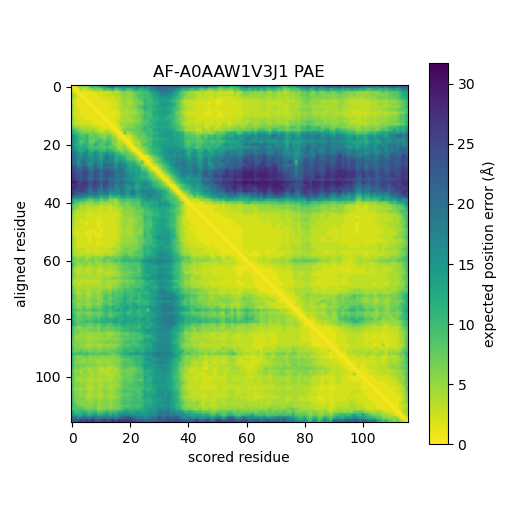Protein AF-A0AAW1V3J1-F1 (afdb_monomer)

Radius of gyration: 14.44 Å; Cα contacts (8 Å, |Δi|>4): 95; chains: 1; bounding box: 33×26×36 Å

Secondary structure (DSSP, 8-state):
--HHHHHHHHHHHTT--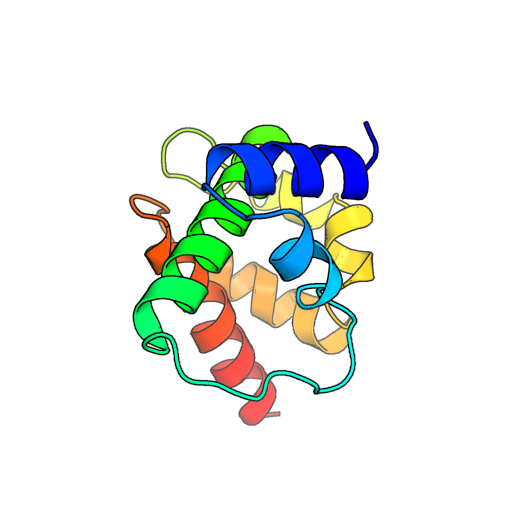HHHHTT--TT--S---S-S-HHHHHHHHHHHHHHHHHHTT-EETTEE-HHHHHH-HHHHTTS-HHHHHHHHHHHTT-B-SSGGGHHHHHHHHHHHHTT-

Nearest PDB structures (foldseek):
  5dic-assembly1_A  TM=6.251E-01  e=7.524E-03  Phormia regina
  7nza-assembly1_B  TM=5.435E-01  e=2.675E-01  Varroa destructor

Mean predicted aligned error: 8.24 Å

Sequence (116 aa):
MNYDEIFMKCSKANGWKQKMMTEISPFGKKSGKSGESSGGYLKKFLCTQKCVWEELDFISGTTINVDKVKKSELMWTFIKMEEMNAYLNCIKPIKVKVCEDIIKINVCTKAISSQS

Structure (mmCIF, N/CA/C/O backbone):
data_AF-A0AAW1V3J1-F1
#
_entry.id   AF-A0AAW1V3J1-F1
#
loop_
_atom_site.group_PDB
_atom_site.id
_atom_site.type_symbol
_atom_site.label_atom_id
_atom_site.label_alt_id
_atom_site.label_comp_id
_atom_site.label_asym_id
_atom_site.label_entity_id
_atom_site.label_seq_id
_atom_site.pdbx_PDB_ins_code
_atom_site.Cartn_x
_atom_site.Cartn_y
_atom_site.Cartn_z
_atom_site.occupancy
_atom_site.B_iso_or_equiv
_atom_site.auth_seq_id
_atom_site.auth_comp_id
_atom_site.auth_asym_id
_atom_site.auth_atom_id
_atom_site.pdbx_PDB_model_num
ATOM 1 N N . MET A 1 1 ? -8.944 15.590 0.260 1.00 58.00 1 MET A N 1
ATOM 2 C CA . MET A 1 1 ? -8.232 14.985 1.404 1.00 58.00 1 MET A CA 1
ATOM 3 C C . MET A 1 1 ? -6.789 14.803 0.970 1.00 58.00 1 MET A C 1
ATOM 5 O O . MET A 1 1 ? -6.590 14.274 -0.118 1.00 58.00 1 MET A O 1
ATOM 9 N N . ASN A 1 2 ? -5.819 15.332 1.715 1.00 77.12 2 ASN A N 1
ATOM 10 C CA . ASN A 1 2 ? -4.404 15.263 1.337 1.00 77.12 2 ASN A CA 1
ATOM 11 C C . ASN A 1 2 ? -3.807 13.897 1.749 1.00 77.12 2 ASN A C 1
ATOM 13 O O . ASN A 1 2 ? -4.177 13.356 2.792 1.00 77.12 2 ASN A O 1
ATOM 17 N N . TYR A 1 3 ? -2.891 13.331 0.954 1.00 77.56 3 TYR A N 1
ATOM 18 C CA . TYR A 1 3 ? -2.237 12.045 1.249 1.00 77.56 3 TYR A CA 1
ATOM 19 C C . TYR A 1 3 ? -1.541 12.060 2.615 1.00 77.56 3 TYR A C 1
ATOM 21 O O . TYR A 1 3 ? -1.667 11.105 3.380 1.00 77.56 3 TYR A O 1
ATOM 29 N N . ASP A 1 4 ? -0.886 13.169 2.962 1.00 77.38 4 ASP A N 1
ATOM 30 C CA . ASP A 1 4 ? -0.187 13.318 4.242 1.00 77.38 4 ASP A CA 1
ATOM 31 C C . ASP A 1 4 ? -1.140 13.230 5.441 1.00 77.38 4 ASP A C 1
ATOM 33 O O . ASP A 1 4 ? -0.813 12.628 6.464 1.00 77.38 4 ASP A O 1
ATOM 37 N N . GLU A 1 5 ? -2.354 13.772 5.319 1.00 84.00 5 GLU A N 1
ATOM 38 C CA . GLU A 1 5 ? -3.368 13.705 6.376 1.00 84.00 5 GLU A CA 1
ATOM 39 C C . GLU A 1 5 ? -3.838 12.264 6.595 1.00 84.00 5 GLU A C 1
ATOM 41 O O . GLU A 1 5 ? -3.923 11.802 7.737 1.00 84.00 5 GLU A O 1
ATOM 46 N N . ILE A 1 6 ? -4.084 11.534 5.501 1.00 86.06 6 ILE A N 1
ATOM 47 C CA . ILE A 1 6 ? -4.482 10.120 5.529 1.00 86.06 6 ILE A CA 1
ATOM 48 C C . ILE A 1 6 ? -3.353 9.276 6.121 1.00 86.06 6 ILE A C 1
ATOM 50 O O . ILE A 1 6 ? -3.579 8.467 7.023 1.00 86.06 6 ILE A O 1
ATOM 54 N N . PHE A 1 7 ? -2.117 9.499 5.673 1.00 84.56 7 PHE A N 1
ATOM 55 C CA . PHE A 1 7 ? -0.948 8.790 6.173 1.00 84.56 7 PHE A CA 1
ATOM 56 C C . PHE A 1 7 ? -0.739 9.029 7.671 1.00 84.56 7 PHE A C 1
ATOM 58 O O . PHE A 1 7 ? -0.509 8.077 8.420 1.00 84.56 7 PHE A O 1
ATOM 65 N N . MET A 1 8 ? -0.883 10.269 8.147 1.00 83.81 8 MET A N 1
ATOM 66 C CA . MET A 1 8 ? -0.778 10.603 9.570 1.00 83.81 8 MET A CA 1
AT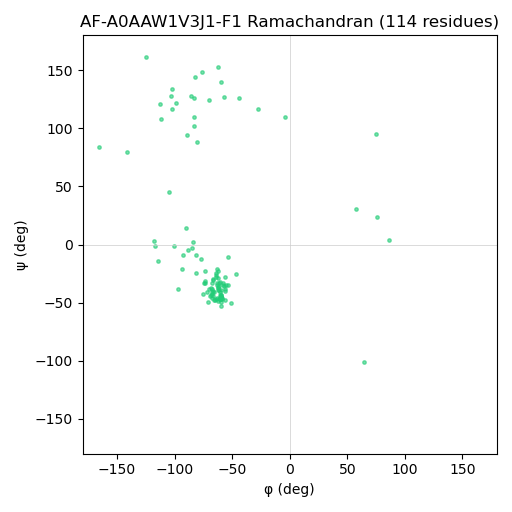OM 67 C C . MET A 1 8 ? -1.914 9.994 10.399 1.00 83.81 8 MET A C 1
ATOM 69 O O . MET A 1 8 ? -1.667 9.491 11.500 1.00 83.81 8 MET A O 1
ATOM 73 N N . LYS A 1 9 ? -3.147 9.990 9.880 1.00 88.25 9 LYS A N 1
ATOM 74 C CA . LYS A 1 9 ? -4.300 9.323 10.507 1.00 88.25 9 LYS A CA 1
ATOM 75 C C . LYS A 1 9 ? -4.040 7.823 10.661 1.00 88.25 9 LYS A C 1
ATOM 77 O O . LYS A 1 9 ? -4.101 7.299 11.775 1.00 88.25 9 LYS A O 1
ATOM 82 N N . CYS A 1 10 ? -3.673 7.151 9.573 1.00 89.88 10 CYS A N 1
ATOM 83 C CA . CYS A 1 10 ? -3.363 5.724 9.565 1.00 89.88 10 CYS A CA 1
ATOM 84 C C . CYS A 1 10 ? -2.145 5.381 10.426 1.00 89.88 10 CYS A C 1
ATOM 86 O O . CYS A 1 10 ? -2.123 4.342 11.087 1.00 89.88 10 CYS A O 1
ATOM 88 N N . SER A 1 11 ? -1.150 6.265 10.480 1.00 86.62 11 SER A N 1
ATOM 89 C CA . SER A 1 11 ? 0.019 6.081 11.336 1.00 86.62 11 SER A CA 1
ATOM 90 C C . SER A 1 11 ? -0.366 6.111 12.818 1.00 86.62 11 SER A C 1
ATOM 92 O O . SER A 1 11 ? -0.020 5.205 13.577 1.00 86.62 11 SER A O 1
ATOM 94 N N . LYS A 1 12 ? -1.163 7.095 13.245 1.00 86.44 12 LYS A N 1
ATOM 95 C CA . LYS A 1 12 ? -1.669 7.145 14.626 1.00 86.44 12 LYS A CA 1
ATOM 96 C C . LYS A 1 12 ? -2.496 5.903 14.973 1.00 86.44 12 LYS A C 1
ATOM 98 O O . LYS A 1 12 ? -2.280 5.319 16.032 1.00 86.44 12 LYS A O 1
ATOM 103 N N . ALA A 1 13 ? -3.373 5.463 14.068 1.00 88.12 13 ALA A N 1
ATOM 104 C CA . ALA A 1 13 ? -4.197 4.268 14.262 1.00 88.12 13 ALA A CA 1
ATOM 105 C C . ALA A 1 13 ? -3.363 2.982 14.432 1.00 88.12 13 ALA A C 1
ATOM 107 O O . ALA A 1 13 ? -3.729 2.108 15.211 1.00 88.12 13 ALA A O 1
ATOM 108 N N . ASN A 1 14 ? -2.210 2.891 13.764 1.00 86.44 14 ASN A N 1
ATOM 109 C CA . ASN A 1 14 ? -1.291 1.751 13.856 1.00 86.44 14 ASN A CA 1
ATOM 110 C C . ASN A 1 14 ? -0.221 1.898 14.958 1.00 86.44 14 ASN A C 1
ATOM 112 O O . ASN A 1 14 ? 0.765 1.157 14.988 1.00 86.44 14 ASN A O 1
ATOM 116 N N . GLY A 1 15 ? -0.403 2.847 15.883 1.00 82.25 15 GLY A N 1
ATOM 117 C CA . GLY A 1 15 ? 0.446 2.992 17.067 1.00 82.25 15 GLY A CA 1
ATOM 118 C C . GLY A 1 15 ? 1.819 3.605 16.788 1.00 82.25 15 GLY A C 1
ATOM 119 O O . GLY A 1 15 ? 2.766 3.382 17.553 1.00 82.25 15 GLY A O 1
ATOM 120 N N . TRP A 1 16 ? 1.958 4.368 15.702 1.00 81.19 16 TRP A N 1
ATOM 121 C CA . TRP A 1 16 ? 3.168 5.140 15.447 1.00 81.19 16 TRP A CA 1
ATOM 122 C C . TRP A 1 16 ? 3.276 6.305 16.433 1.00 81.19 16 TRP A C 1
ATOM 124 O O . TRP A 1 16 ? 2.381 7.145 16.543 1.00 81.19 16 TRP A O 1
ATOM 134 N N . LYS A 1 17 ? 4.400 6.382 17.154 1.00 74.81 17 LYS A N 1
ATOM 135 C CA . LYS A 1 17 ? 4.707 7.543 18.001 1.00 74.81 17 LYS A CA 1
ATOM 136 C C . LYS A 1 17 ? 5.157 8.703 17.115 1.00 74.81 17 LYS A C 1
ATOM 138 O O . LYS A 1 17 ? 5.822 8.493 16.105 1.00 74.81 17 LYS A O 1
ATOM 143 N N . GLN A 1 18 ? 4.871 9.932 17.534 1.00 64.25 18 GLN A N 1
ATOM 144 C CA . GLN A 1 18 ? 5.219 11.150 16.790 1.00 64.25 18 GLN A CA 1
ATOM 145 C C . GLN A 1 18 ? 6.714 11.260 16.453 1.00 64.25 18 GLN A C 1
ATOM 147 O O . GLN A 1 18 ? 7.053 11.679 15.354 1.00 64.25 18 GLN A O 1
ATOM 152 N N . LYS A 1 19 ? 7.589 10.776 17.347 1.00 60.50 19 LYS A N 1
ATOM 153 C CA . LYS A 1 19 ? 9.041 10.676 17.112 1.00 60.50 19 LYS A CA 1
ATOM 154 C C . LYS A 1 19 ? 9.428 9.666 16.026 1.00 60.50 19 LYS A C 1
ATOM 156 O O . LYS A 1 19 ? 10.436 9.851 15.366 1.00 60.50 19 LYS A O 1
ATOM 161 N N . MET A 1 20 ? 8.637 8.608 15.838 1.00 62.09 20 MET A N 1
ATOM 162 C CA . MET A 1 20 ? 8.873 7.660 14.750 1.00 62.09 20 MET A CA 1
ATOM 163 C C . MET A 1 20 ? 8.428 8.271 13.428 1.00 62.09 20 MET A C 1
ATOM 165 O O . MET A 1 20 ? 9.176 8.184 12.473 1.00 62.09 20 MET A O 1
ATOM 169 N N . MET A 1 21 ? 7.276 8.954 13.379 1.00 58.69 21 MET A N 1
ATOM 170 C CA . MET A 1 21 ? 6.725 9.559 12.152 1.00 58.69 21 MET A CA 1
ATOM 171 C C . MET A 1 21 ? 7.689 10.545 11.464 1.00 58.69 21 MET A C 1
ATOM 173 O O . MET A 1 21 ? 7.665 10.659 10.244 1.00 58.69 21 MET A O 1
ATOM 177 N N . THR A 1 22 ? 8.581 11.196 12.216 1.00 55.31 22 THR A N 1
ATOM 178 C CA . THR A 1 22 ? 9.658 12.044 11.671 1.00 55.31 22 THR A CA 1
ATOM 179 C C . THR A 1 22 ? 10.814 11.261 11.032 1.00 55.31 22 THR A C 1
ATOM 181 O O . THR A 1 22 ? 11.511 11.801 10.180 1.00 55.31 22 THR A O 1
ATOM 184 N N . GLU A 1 23 ? 11.009 9.994 11.406 1.00 49.62 23 GLU A N 1
ATOM 185 C CA . GLU A 1 23 ? 12.032 9.084 10.855 1.00 49.62 23 GLU A CA 1
ATOM 186 C C . GLU A 1 23 ? 11.495 8.224 9.693 1.00 49.62 23 GLU A C 1
ATOM 188 O O . GLU A 1 23 ? 12.262 7.760 8.854 1.00 49.62 23 GLU A O 1
ATOM 193 N N . ILE A 1 24 ? 10.170 8.062 9.609 1.00 52.81 24 ILE A N 1
ATOM 194 C CA . ILE A 1 24 ? 9.412 7.395 8.522 1.00 52.81 24 ILE A CA 1
ATOM 195 C C . ILE A 1 24 ? 8.738 8.450 7.673 1.00 52.81 24 ILE A C 1
ATOM 197 O O . ILE A 1 24 ? 7.581 8.342 7.270 1.00 52.81 24 ILE A O 1
ATOM 201 N N . SER A 1 25 ? 9.482 9.490 7.339 1.00 43.78 25 SER A N 1
ATOM 202 C CA . SER A 1 25 ? 9.196 10.039 6.034 1.00 43.78 25 SER A CA 1
ATOM 203 C C . SER A 1 25 ? 9.379 8.877 5.043 1.00 43.78 25 SER A C 1
ATOM 205 O O . SER A 1 25 ? 10.458 8.273 5.041 1.00 43.78 25 SER A O 1
ATOM 207 N N . PRO A 1 26 ? 8.395 8.555 4.179 1.00 46.56 26 PRO A N 1
ATOM 208 C CA . PRO A 1 26 ? 8.643 7.682 3.027 1.00 46.56 26 PRO A CA 1
ATOM 209 C C . PRO A 1 26 ? 9.822 8.192 2.167 1.00 46.56 26 PRO A C 1
ATOM 211 O O . PRO A 1 26 ? 10.315 7.485 1.294 1.00 46.56 26 PRO A O 1
ATOM 214 N N . PHE A 1 27 ? 10.274 9.422 2.447 1.00 48.78 27 PHE A N 1
ATOM 215 C CA . PHE A 1 27 ? 11.242 10.237 1.733 1.00 48.78 27 PHE A CA 1
ATOM 216 C C . PHE A 1 27 ? 12.504 10.566 2.562 1.00 48.78 27 PHE A C 1
ATOM 218 O O . PHE A 1 27 ? 13.371 11.309 2.102 1.00 48.78 27 PHE A O 1
ATOM 225 N N . GLY A 1 28 ? 12.645 10.050 3.787 1.00 36.84 28 GLY A N 1
ATOM 226 C CA . GLY A 1 28 ? 13.762 10.380 4.676 1.00 36.84 28 GLY A CA 1
ATOM 227 C C . GLY A 1 28 ? 15.010 9.551 4.381 1.00 36.84 28 GLY A C 1
ATOM 228 O O . GLY A 1 28 ? 15.058 8.360 4.682 1.00 36.84 28 GLY A O 1
ATOM 229 N N . LYS A 1 29 ? 16.054 10.180 3.825 1.00 38.72 29 LYS A N 1
ATOM 230 C CA . LYS A 1 29 ? 17.419 9.626 3.784 1.00 38.72 29 LYS A CA 1
ATOM 231 C C . LYS A 1 29 ? 17.780 9.011 5.145 1.00 38.72 29 LYS A C 1
ATOM 233 O O . LYS A 1 29 ? 17.704 9.695 6.159 1.00 38.72 29 LYS A O 1
ATOM 238 N N . LYS A 1 30 ? 18.200 7.737 5.111 1.00 47.75 30 LYS A N 1
ATOM 239 C CA . LYS A 1 30 ? 18.862 6.951 6.172 1.00 47.75 30 LYS A CA 1
ATOM 240 C C . LYS A 1 30 ? 19.177 7.751 7.439 1.00 47.75 30 LYS A C 1
ATOM 242 O O . LYS A 1 30 ? 20.133 8.520 7.431 1.00 47.75 30 LYS A O 1
ATOM 247 N N . SER A 1 31 ? 18.473 7.477 8.533 1.00 51.47 31 SER A N 1
ATOM 248 C CA . SER A 1 31 ? 18.949 7.735 9.899 1.00 51.47 31 SER A CA 1
ATOM 249 C C . SER A 1 31 ? 18.066 6.986 10.894 1.00 51.47 31 SER A C 1
ATOM 251 O O . SER A 1 31 ? 17.128 7.543 11.438 1.00 51.47 31 SER A O 1
ATOM 253 N N . GLY A 1 32 ? 18.356 5.707 11.117 1.00 41.72 32 GLY A N 1
ATOM 254 C CA . GLY A 1 32 ? 17.736 4.925 12.184 1.00 41.72 32 GLY A CA 1
ATOM 255 C C . GLY A 1 32 ? 18.781 4.016 12.805 1.00 41.72 32 GLY A C 1
ATOM 256 O O . GLY A 1 32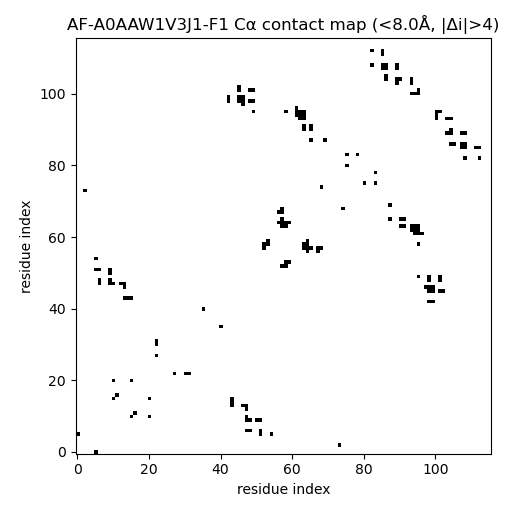 ? 18.883 2.843 12.454 1.00 41.72 32 GLY A O 1
ATOM 257 N N . LYS A 1 33 ? 19.617 4.579 13.686 1.00 46.81 33 LYS A N 1
ATOM 258 C CA . LYS A 1 33 ? 20.289 3.774 14.709 1.00 46.81 33 LYS A CA 1
ATOM 259 C C . LYS A 1 33 ? 19.200 3.159 15.602 1.00 46.81 33 LYS A C 1
ATOM 261 O O . LYS A 1 33 ? 18.154 3.766 15.810 1.00 46.81 33 LYS A O 1
ATOM 266 N N . SER A 1 34 ? 19.525 2.004 16.183 1.00 44.75 34 SER A N 1
ATOM 267 C CA . SER A 1 34 ? 18.847 1.316 17.300 1.00 44.75 34 SER A CA 1
ATOM 268 C C . SER A 1 34 ? 17.513 0.593 17.026 1.00 44.75 34 SER A C 1
ATOM 270 O O . SER A 1 34 ? 16.431 1.132 17.193 1.00 44.75 34 SER A O 1
ATOM 272 N N . GLY A 1 35 ? 17.609 -0.715 16.768 1.00 41.44 35 GLY A N 1
ATOM 273 C CA . GLY A 1 35 ? 17.487 -1.683 17.871 1.00 41.44 35 GLY A CA 1
ATOM 274 C C . GLY A 1 35 ? 16.099 -2.174 18.301 1.00 41.44 35 GLY A C 1
ATOM 275 O O . GLY A 1 35 ? 16.042 -2.953 19.245 1.00 41.44 35 GLY A O 1
ATOM 276 N N . GLU A 1 36 ? 15.005 -1.800 17.638 1.00 42.81 36 GLU A N 1
ATOM 277 C CA . GLU A 1 36 ? 13.694 -2.437 17.853 1.00 42.81 36 GLU A CA 1
ATOM 278 C C . GLU A 1 36 ? 13.431 -3.414 16.695 1.00 42.81 36 GLU A C 1
ATOM 280 O O . GLU A 1 36 ? 13.416 -3.005 15.535 1.00 42.81 36 GLU A O 1
ATOM 285 N N . SER A 1 37 ? 13.322 -4.714 17.001 1.00 42.84 37 SER A N 1
ATOM 286 C CA . SER A 1 37 ? 13.252 -5.850 16.066 1.00 42.84 37 SER A CA 1
ATOM 287 C C . SER A 1 37 ? 12.663 -5.492 14.698 1.00 42.84 37 SER A C 1
ATOM 289 O O . SER A 1 37 ? 11.483 -5.155 14.595 1.00 42.84 37 SER A O 1
ATOM 291 N N . SER A 1 38 ? 13.466 -5.626 13.640 1.00 54.12 38 SER A N 1
ATOM 292 C CA . SER A 1 38 ? 13.180 -5.228 12.250 1.00 54.12 38 SER A CA 1
ATOM 293 C C . SER A 1 38 ? 11.795 -5.656 11.729 1.00 54.12 38 SER A C 1
ATOM 295 O O . SER A 1 38 ? 11.233 -5.013 10.845 1.00 54.12 38 SER A O 1
ATOM 297 N N . GLY A 1 39 ? 11.216 -6.724 12.292 1.00 54.81 39 GLY A N 1
ATOM 298 C CA . GLY A 1 39 ? 9.872 -7.210 11.967 1.00 54.81 39 GLY A CA 1
ATOM 299 C C . GLY A 1 39 ? 8.714 -6.373 12.532 1.00 54.81 39 GLY A C 1
ATOM 300 O O . GLY A 1 39 ? 7.686 -6.246 11.871 1.00 54.81 39 GLY A O 1
ATOM 301 N N . GLY A 1 40 ? 8.858 -5.764 13.715 1.00 65.44 40 GLY A N 1
ATOM 302 C CA . GLY A 1 40 ? 7.789 -4.983 14.354 1.00 65.44 40 GLY A CA 1
ATOM 303 C C . GLY A 1 40 ? 7.525 -3.653 13.647 1.00 65.44 40 GLY A C 1
ATOM 304 O O . GLY A 1 40 ? 6.374 -3.277 13.421 1.00 65.44 40 GLY A O 1
ATOM 305 N N . TYR A 1 41 ? 8.595 -2.976 13.231 1.00 74.94 41 TYR A N 1
ATOM 306 C CA . TYR A 1 41 ? 8.519 -1.734 12.465 1.00 74.94 41 TYR A CA 1
ATOM 307 C C . TYR A 1 41 ? 7.949 -1.967 11.061 1.00 74.94 41 TYR A C 1
ATOM 309 O O . TYR A 1 41 ? 7.030 -1.268 10.633 1.00 74.94 41 TYR A O 1
ATOM 317 N N . LEU A 1 42 ? 8.441 -3.001 10.368 1.00 77.62 42 LEU A N 1
ATOM 318 C CA . LEU A 1 42 ? 7.956 -3.370 9.040 1.00 77.62 42 LEU A CA 1
ATOM 319 C C . LEU A 1 42 ? 6.459 -3.700 9.065 1.00 77.62 42 LEU A C 1
ATOM 321 O O . LEU A 1 42 ? 5.712 -3.203 8.228 1.00 77.62 42 LEU A O 1
ATOM 325 N N . LYS A 1 43 ? 5.996 -4.475 10.053 1.00 82.06 43 LYS A N 1
ATOM 326 C CA . LYS A 1 43 ? 4.573 -4.804 10.189 1.00 82.06 43 LYS A CA 1
ATOM 327 C C . LYS A 1 43 ? 3.706 -3.558 10.384 1.00 82.06 43 LYS A C 1
ATOM 329 O O . LYS A 1 43 ? 2.709 -3.405 9.681 1.00 82.06 43 LYS A O 1
ATOM 334 N N . LYS A 1 44 ? 4.098 -2.642 11.279 1.00 84.19 44 LYS A N 1
ATOM 335 C CA . LYS A 1 44 ? 3.385 -1.366 11.482 1.00 84.19 44 LYS A CA 1
ATOM 336 C C . LYS A 1 44 ? 3.338 -0.531 10.205 1.00 84.19 44 LYS A C 1
ATOM 338 O O . LYS A 1 44 ? 2.304 0.056 9.904 1.00 84.19 44 LYS A O 1
ATOM 343 N N . PHE A 1 45 ? 4.423 -0.512 9.432 1.00 84.75 45 PHE A N 1
ATOM 344 C CA . PHE A 1 45 ? 4.482 0.215 8.163 1.00 84.75 45 PHE A CA 1
ATOM 345 C C . PHE A 1 45 ? 3.531 -0.381 7.127 1.00 84.75 45 PHE A C 1
ATOM 347 O O . PHE A 1 45 ? 2.741 0.344 6.528 1.00 84.75 45 PHE A O 1
ATOM 354 N N . LEU A 1 46 ? 3.549 -1.705 6.966 1.00 87.06 46 LEU A N 1
ATOM 355 C CA . LEU A 1 46 ? 2.651 -2.406 6.050 1.00 87.06 46 LEU A CA 1
ATOM 356 C C . LEU A 1 46 ? 1.178 -2.224 6.448 1.00 87.06 46 LEU A C 1
ATOM 358 O O . LEU A 1 46 ? 0.328 -2.056 5.576 1.00 87.06 46 LEU A O 1
ATOM 362 N N . CYS A 1 47 ? 0.867 -2.182 7.749 1.00 89.69 47 CYS A N 1
ATOM 363 C CA . CYS A 1 47 ? -0.493 -1.896 8.210 1.00 89.69 47 CYS A CA 1
ATOM 364 C C . CYS A 1 47 ? -0.915 -0.446 7.962 1.00 89.69 47 CYS A C 1
ATOM 366 O O . CYS A 1 47 ? -2.053 -0.211 7.556 1.00 89.69 47 CYS A O 1
ATOM 368 N N . THR A 1 48 ? -0.010 0.522 8.129 1.00 89.62 48 THR A N 1
ATOM 369 C CA . THR A 1 48 ? -0.272 1.910 7.726 1.00 89.62 48 THR A CA 1
ATOM 370 C C . THR A 1 48 ? -0.562 1.998 6.231 1.00 89.62 48 THR A C 1
ATOM 372 O O . THR A 1 48 ? -1.541 2.631 5.855 1.00 89.62 48 THR A O 1
ATOM 375 N N . GLN A 1 49 ? 0.227 1.329 5.384 1.00 88.00 49 GLN A N 1
ATOM 376 C CA . GLN A 1 49 ? 0.004 1.300 3.933 1.00 88.00 49 GLN A CA 1
ATOM 377 C C . GLN A 1 49 ? -1.354 0.690 3.576 1.00 88.00 49 GLN A C 1
ATOM 379 O O . GLN A 1 49 ? -2.112 1.295 2.823 1.00 88.00 49 GLN A O 1
ATOM 384 N N . LYS A 1 50 ? -1.707 -0.456 4.175 1.00 89.94 50 LYS A N 1
ATOM 385 C CA . LYS A 1 50 ? -3.034 -1.061 4.002 1.00 89.94 50 LYS A CA 1
ATOM 386 C C . LYS A 1 50 ? -4.154 -0.082 4.386 1.00 89.94 50 LYS A C 1
ATOM 388 O O . LYS A 1 50 ? -5.078 0.095 3.605 1.00 89.94 50 LYS A O 1
ATOM 393 N N . CYS A 1 51 ? -4.042 0.583 5.537 1.00 91.81 51 CYS A N 1
ATOM 394 C CA . CYS A 1 51 ? -5.023 1.576 5.985 1.00 91.81 51 CYS A CA 1
ATOM 395 C C . CYS A 1 51 ? -5.156 2.745 4.999 1.00 91.81 51 CYS A C 1
ATOM 397 O O . CYS A 1 51 ? -6.267 3.137 4.664 1.00 91.81 51 CYS A O 1
ATOM 399 N N . VAL A 1 52 ? -4.041 3.272 4.481 1.00 90.00 52 VAL A N 1
ATOM 400 C CA . VAL A 1 52 ? -4.066 4.353 3.481 1.00 90.00 52 VAL A CA 1
ATOM 401 C C . VAL A 1 52 ? -4.811 3.904 2.224 1.00 90.00 52 VAL A C 1
ATOM 403 O O . VAL A 1 52 ? -5.611 4.656 1.680 1.00 90.00 52 VAL A O 1
ATOM 406 N N . TRP A 1 53 ? -4.595 2.665 1.781 1.00 91.12 53 TRP A N 1
ATOM 407 C CA . TRP A 1 53 ? -5.287 2.103 0.621 1.00 91.12 53 TRP A CA 1
ATOM 408 C C . TRP A 1 53 ? -6.783 1.889 0.8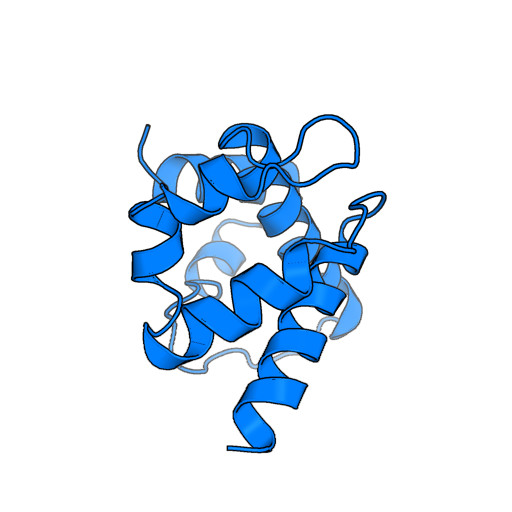62 1.00 91.12 53 TRP A C 1
ATOM 410 O O . TRP A 1 53 ? -7.574 2.038 -0.066 1.00 91.12 53 TRP A O 1
ATOM 420 N N . GLU A 1 54 ? -7.179 1.553 2.088 1.00 91.62 54 GLU A N 1
ATOM 421 C CA . GLU A 1 54 ? -8.588 1.463 2.487 1.00 91.62 54 GLU A CA 1
ATOM 422 C C . GLU A 1 54 ? -9.245 2.853 2.524 1.00 91.62 54 GLU A C 1
ATOM 424 O O . GLU A 1 54 ? -10.323 3.033 1.968 1.00 91.62 54 GLU A O 1
ATOM 429 N N . GLU A 1 55 ? -8.574 3.861 3.087 1.00 90.94 55 GLU A N 1
ATOM 430 C CA . GLU A 1 55 ? -9.065 5.249 3.142 1.00 90.94 55 GLU A CA 1
ATOM 431 C C . GLU A 1 55 ? -9.158 5.908 1.755 1.00 90.94 55 GLU A C 1
ATOM 433 O O . GLU A 1 55 ? -10.025 6.748 1.522 1.00 90.94 55 GLU A O 1
ATOM 438 N N . LEU A 1 56 ? -8.290 5.511 0.820 1.00 89.12 56 LEU A N 1
ATOM 439 C CA . LEU A 1 56 ? -8.341 5.923 -0.587 1.00 89.12 56 LEU A CA 1
ATOM 440 C C . LEU A 1 56 ? -9.298 5.069 -1.434 1.00 89.12 56 LEU A C 1
ATOM 442 O O . LEU A 1 56 ? -9.395 5.279 -2.645 1.00 89.12 56 LEU A O 1
ATOM 446 N N . ASP A 1 57 ? -9.995 4.108 -0.818 1.00 90.81 57 ASP A N 1
ATOM 447 C CA . ASP A 1 57 ? -10.959 3.222 -1.476 1.00 90.81 57 ASP A CA 1
ATOM 448 C C . ASP A 1 57 ? -10.333 2.422 -2.644 1.00 90.81 57 ASP A C 1
ATOM 450 O O . ASP A 1 57 ? -10.973 2.082 -3.646 1.00 90.81 57 ASP A O 1
ATOM 454 N N . PHE A 1 58 ? -9.034 2.120 -2.521 1.00 91.69 58 PHE A N 1
ATOM 455 C CA . PHE A 1 58 ? -8.313 1.197 -3.398 1.00 91.69 58 PHE 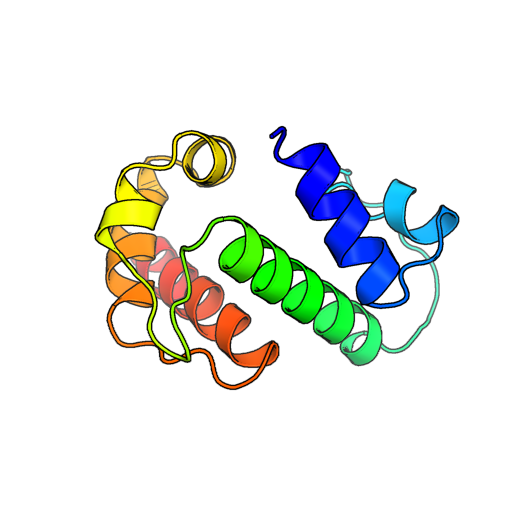A CA 1
ATOM 456 C C . PHE A 1 58 ? -8.541 -0.249 -2.998 1.00 91.69 58 PHE A C 1
ATOM 458 O O . PHE A 1 58 ? -8.393 -1.127 -3.841 1.00 91.69 58 PHE A O 1
ATOM 465 N N . ILE A 1 59 ? -8.883 -0.516 -1.740 1.00 91.69 59 ILE A N 1
ATOM 466 C CA . ILE A 1 59 ? -9.208 -1.857 -1.260 1.00 91.69 59 ILE A CA 1
ATOM 467 C C . ILE A 1 59 ? -10.687 -1.893 -0.895 1.00 91.69 59 ILE A C 1
ATOM 469 O O . ILE A 1 59 ? -11.134 -1.167 -0.014 1.00 91.69 59 ILE A O 1
ATOM 473 N N . SER A 1 60 ? -11.432 -2.784 -1.547 1.00 87.06 60 SER A N 1
ATOM 474 C CA . SER A 1 60 ? -12.812 -3.105 -1.188 1.00 87.06 60 SER A CA 1
ATOM 475 C C . SER A 1 60 ? -12.862 -4.533 -0.645 1.00 87.06 60 SER A C 1
ATOM 477 O O . SER A 1 60 ? -12.649 -5.512 -1.372 1.00 87.06 60 SER A O 1
ATOM 479 N N . GLY A 1 61 ? -13.062 -4.659 0.669 1.00 88.75 61 GLY A N 1
ATOM 480 C CA . GLY A 1 61 ? -12.940 -5.931 1.380 1.00 88.75 61 GLY A CA 1
ATOM 481 C C . GLY A 1 61 ? -11.506 -6.464 1.332 1.00 88.75 61 GLY A C 1
ATOM 482 O O . GLY A 1 61 ? -10.651 -6.013 2.081 1.00 88.75 61 GLY A O 1
ATOM 483 N N . THR A 1 62 ? -11.240 -7.430 0.448 1.00 90.50 62 THR A N 1
ATOM 484 C CA . THR A 1 62 ? -9.886 -7.993 0.236 1.00 90.50 62 THR A CA 1
ATOM 485 C C . THR A 1 62 ? -9.348 -7.749 -1.172 1.00 90.50 62 THR A C 1
ATOM 487 O O . THR A 1 62 ? -8.235 -8.166 -1.486 1.00 90.50 62 THR A O 1
ATOM 490 N N . THR A 1 63 ? -10.132 -7.099 -2.032 1.00 91.75 63 THR A N 1
ATOM 491 C CA . THR A 1 63 ? -9.827 -6.939 -3.455 1.00 91.75 63 THR A CA 1
ATOM 492 C C . THR A 1 63 ? -9.298 -5.541 -3.721 1.00 91.75 63 THR A C 1
ATOM 494 O O . THR A 1 63 ? -9.889 -4.557 -3.278 1.00 91.75 63 THR A O 1
ATOM 497 N N . ILE A 1 64 ? -8.211 -5.454 -4.486 1.00 92.75 64 ILE A N 1
ATOM 498 C CA . ILE A 1 64 ? -7.654 -4.180 -4.937 1.00 92.75 64 ILE A CA 1
ATOM 499 C C . ILE A 1 64 ? -8.414 -3.708 -6.185 1.00 92.75 64 ILE A C 1
ATOM 501 O O . ILE A 1 64 ? -8.499 -4.419 -7.187 1.00 92.75 64 ILE A O 1
ATOM 505 N N . ASN A 1 65 ? -8.936 -2.486 -6.149 1.00 92.50 65 ASN A N 1
ATOM 506 C CA . ASN A 1 65 ? -9.504 -1.793 -7.294 1.00 92.50 65 ASN A CA 1
ATOM 507 C C . ASN A 1 65 ? -8.378 -1.185 -8.143 1.00 92.50 65 ASN A C 1
ATOM 509 O O . ASN A 1 65 ? -7.965 -0.038 -7.964 1.00 92.50 65 ASN A O 1
ATOM 513 N N . VAL A 1 66 ? -7.878 -1.990 -9.077 1.00 89.56 66 VAL A N 1
ATOM 514 C CA . VAL A 1 66 ? -6.763 -1.643 -9.968 1.00 89.56 66 VAL A CA 1
ATOM 515 C C . VAL A 1 66 ? -7.048 -0.383 -10.788 1.00 89.56 66 VAL A C 1
ATOM 517 O O . VAL A 1 66 ? -6.139 0.415 -11.003 1.00 89.56 66 VAL A O 1
ATOM 520 N N . ASP A 1 67 ? -8.298 -0.159 -11.200 1.00 89.88 67 ASP A N 1
ATOM 521 C CA . ASP A 1 67 ? -8.675 1.023 -11.982 1.00 89.88 67 ASP A CA 1
ATOM 522 C C . ASP A 1 67 ? -8.580 2.314 -11.166 1.00 89.88 67 ASP A C 1
ATOM 524 O O . ASP A 1 67 ? -8.143 3.341 -11.689 1.00 89.88 67 ASP A O 1
ATOM 528 N N . LYS A 1 68 ? -8.941 2.272 -9.878 1.00 90.56 68 LYS A N 1
ATOM 529 C CA . LYS A 1 68 ? -8.761 3.413 -8.969 1.00 90.56 68 LYS A CA 1
ATOM 530 C C . LYS A 1 68 ? -7.290 3.681 -8.683 1.00 90.56 68 LYS A C 1
ATOM 532 O O . LYS A 1 68 ? -6.875 4.833 -8.761 1.00 90.56 68 LYS A O 1
ATOM 537 N N . VAL A 1 69 ? -6.498 2.634 -8.439 1.00 89.25 69 VAL A N 1
ATOM 538 C CA . VAL A 1 69 ? -5.042 2.769 -8.257 1.00 89.25 69 VAL A CA 1
ATOM 539 C C . VAL A 1 69 ? -4.418 3.397 -9.506 1.00 89.25 69 VAL A C 1
ATOM 541 O O . VAL A 1 69 ? -3.702 4.386 -9.403 1.00 89.25 69 VAL A O 1
ATOM 544 N N . LYS A 1 70 ? -4.769 2.907 -10.704 1.00 87.62 70 LYS A N 1
ATOM 545 C CA . LYS A 1 70 ? -4.301 3.443 -11.994 1.00 87.62 70 LYS A CA 1
ATOM 546 C C . LYS A 1 70 ? -4.625 4.922 -12.193 1.00 87.62 70 LYS A C 1
ATOM 548 O O . LYS A 1 70 ? -3.816 5.630 -12.778 1.00 87.62 70 LYS A O 1
ATOM 553 N N . LYS A 1 71 ? -5.766 5.402 -11.705 1.00 88.00 71 LYS A N 1
ATOM 554 C CA . LYS A 1 71 ? -6.179 6.808 -11.839 1.00 88.00 71 LYS A CA 1
ATOM 555 C C . LYS A 1 71 ? -5.667 7.714 -10.713 1.00 88.00 71 LYS A C 1
ATOM 557 O O . LYS A 1 71 ? -5.902 8.916 -10.764 1.00 88.00 71 LYS A O 1
ATOM 562 N N . SER A 1 72 ? -4.997 7.169 -9.697 1.00 85.38 72 SER A N 1
ATOM 563 C CA . SER A 1 72 ? -4.535 7.952 -8.553 1.00 85.38 72 SER A CA 1
ATOM 564 C C . SER A 1 72 ? -3.206 8.650 -8.826 1.00 85.38 72 SER A C 1
ATOM 566 O O . SER A 1 72 ? -2.140 8.056 -8.694 1.00 85.38 72 SER A O 1
ATOM 568 N N . GLU A 1 73 ? -3.259 9.948 -9.115 1.00 81.56 73 GLU A N 1
ATOM 569 C CA . GLU A 1 73 ? -2.059 10.789 -9.240 1.00 81.56 73 GLU A CA 1
ATOM 570 C C . GLU A 1 73 ? -1.208 10.784 -7.956 1.00 81.56 73 GLU A C 1
ATOM 572 O O . GLU A 1 73 ? 0.023 10.788 -8.016 1.00 81.56 73 GLU A O 1
ATOM 577 N N . LEU A 1 74 ? -1.857 10.676 -6.789 1.00 76.50 74 LEU A N 1
ATOM 578 C CA . LEU A 1 74 ? -1.184 10.570 -5.492 1.00 76.50 74 LEU A CA 1
ATOM 579 C C . LEU A 1 74 ? -0.280 9.332 -5.415 1.00 76.50 74 LEU A C 1
ATOM 581 O O . LEU A 1 74 ? 0.863 9.452 -4.994 1.00 76.50 74 LEU A O 1
ATOM 585 N N . MET A 1 75 ? -0.743 8.156 -5.856 1.00 76.94 75 MET A N 1
ATOM 586 C CA . MET A 1 75 ? 0.093 6.944 -5.851 1.00 76.94 75 MET A CA 1
ATOM 587 C C . MET A 1 75 ? 1.274 7.045 -6.818 1.00 76.94 75 MET A C 1
ATOM 589 O O . MET A 1 75 ? 2.388 6.634 -6.485 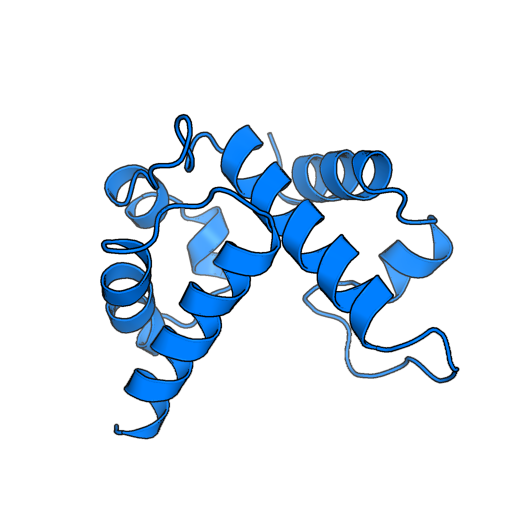1.00 76.94 75 MET A O 1
ATOM 593 N N . TRP A 1 76 ? 1.046 7.609 -8.004 1.00 78.69 76 TRP A N 1
ATOM 594 C CA . TRP A 1 76 ? 2.067 7.702 -9.052 1.00 78.69 76 TRP A CA 1
ATOM 595 C C . TRP A 1 76 ? 3.098 8.800 -8.816 1.00 78.69 76 TRP A C 1
ATOM 597 O O . TRP A 1 76 ? 4.158 8.777 -9.429 1.00 78.69 76 TRP A O 1
ATOM 607 N N . THR A 1 77 ? 2.851 9.707 -7.870 1.00 73.81 77 THR A N 1
ATOM 608 C CA . THR A 1 77 ? 3.875 10.652 -7.399 1.00 73.81 77 THR A CA 1
ATOM 609 C C . THR A 1 77 ? 5.060 9.919 -6.748 1.00 73.81 77 THR A C 1
ATOM 611 O O . THR A 1 77 ? 6.171 10.446 -6.698 1.00 73.81 77 THR A O 1
ATOM 614 N N . PHE A 1 78 ? 4.848 8.688 -6.265 1.00 69.31 78 PHE A N 1
ATOM 615 C CA . PHE A 1 78 ? 5.824 7.945 -5.460 1.00 69.31 78 PHE A CA 1
ATOM 616 C C . PHE A 1 78 ? 6.370 6.679 -6.125 1.00 69.31 78 PHE A C 1
ATOM 618 O O . PHE A 1 78 ? 7.370 6.131 -5.663 1.00 69.31 78 PHE A O 1
ATOM 625 N N . ILE A 1 79 ? 5.735 6.214 -7.199 1.00 71.00 79 ILE A N 1
ATOM 626 C CA . ILE A 1 79 ? 6.197 5.080 -8.001 1.00 71.00 79 ILE A CA 1
ATOM 627 C C . ILE A 1 79 ? 6.815 5.653 -9.268 1.00 71.00 79 ILE A C 1
ATOM 629 O O . ILE A 1 79 ? 6.188 6.450 -9.964 1.00 71.00 79 ILE A O 1
ATOM 633 N N . LYS A 1 80 ? 8.045 5.250 -9.592 1.00 74.19 80 LYS A N 1
ATOM 634 C CA . LYS A 1 80 ? 8.662 5.687 -10.843 1.00 74.19 80 LYS A CA 1
ATOM 635 C C . LYS A 1 80 ? 7.804 5.230 -12.023 1.00 74.19 80 LYS A C 1
ATOM 637 O O . LYS A 1 80 ? 7.345 4.090 -12.040 1.00 74.19 80 LYS A O 1
ATOM 642 N N . MET A 1 81 ? 7.641 6.075 -13.043 1.00 73.94 81 MET A N 1
ATOM 643 C CA . MET A 1 81 ? 6.838 5.727 -14.227 1.00 73.94 81 MET A CA 1
ATOM 644 C C . MET A 1 81 ? 7.267 4.400 -14.877 1.00 73.94 81 MET A C 1
ATOM 646 O O . MET A 1 81 ? 6.413 3.644 -15.331 1.00 73.94 81 MET A O 1
ATOM 650 N N . GLU A 1 82 ? 8.568 4.088 -14.863 1.00 75.69 82 GLU A N 1
ATOM 651 C CA . GLU A 1 82 ? 9.127 2.824 -15.371 1.00 75.69 82 GLU A CA 1
ATOM 652 C C . GLU A 1 82 ? 8.619 1.583 -14.612 1.00 75.69 82 GLU A C 1
ATOM 654 O O . GLU A 1 82 ? 8.455 0.514 -15.195 1.00 75.69 82 GLU A O 1
ATOM 659 N N . GLU A 1 83 ? 8.272 1.732 -13.333 1.00 79.31 83 GLU A N 1
ATOM 660 C CA . GLU A 1 83 ? 7.774 0.650 -12.480 1.00 79.31 83 GLU A CA 1
ATOM 661 C C . GLU A 1 83 ? 6.241 0.553 -12.482 1.00 79.31 83 GLU A C 1
ATOM 663 O O . GLU A 1 83 ? 5.690 -0.429 -11.989 1.00 79.31 83 GLU A O 1
ATOM 668 N N . MET A 1 84 ? 5.529 1.527 -13.065 1.00 83.00 84 MET A N 1
ATOM 669 C CA . MET A 1 84 ? 4.062 1.603 -13.022 1.00 83.00 84 MET A CA 1
ATOM 670 C C . MET A 1 84 ? 3.391 0.358 -13.621 1.00 83.00 84 MET A C 1
ATOM 672 O O . MET A 1 84 ? 2.479 -0.210 -13.020 1.00 83.00 84 MET A O 1
ATOM 676 N N . ASN A 1 85 ? 3.852 -0.105 -14.787 1.00 84.94 85 ASN A N 1
ATOM 677 C CA . ASN A 1 85 ? 3.276 -1.284 -15.443 1.00 84.94 85 ASN A CA 1
ATOM 678 C C . ASN A 1 85 ? 3.547 -2.571 -14.651 1.00 84.94 85 ASN A C 1
ATOM 680 O O . ASN A 1 85 ? 2.641 -3.388 -14.479 1.00 84.94 85 ASN A O 1
ATOM 684 N N . ALA A 1 86 ? 4.769 -2.732 -14.131 1.00 86.81 86 ALA A N 1
ATOM 685 C CA . ALA A 1 86 ? 5.123 -3.849 -13.259 1.00 86.81 86 ALA A CA 1
ATOM 686 C C . ALA A 1 86 ? 4.250 -3.849 -11.995 1.00 86.81 86 ALA A C 1
ATOM 688 O O . ALA A 1 86 ? 3.658 -4.870 -11.646 1.00 86.81 86 ALA A O 1
ATOM 689 N N . TYR A 1 87 ? 4.073 -2.681 -11.378 1.00 87.94 87 TYR A N 1
ATOM 690 C CA . TYR A 1 87 ? 3.248 -2.501 -10.191 1.00 87.94 87 TYR A CA 1
ATOM 691 C C . TYR A 1 87 ? 1.787 -2.900 -10.437 1.00 87.94 87 TYR A C 1
ATOM 693 O O . TYR A 1 87 ? 1.227 -3.711 -9.698 1.00 87.94 87 TYR A O 1
ATOM 701 N N . LEU A 1 88 ? 1.179 -2.397 -11.519 1.00 89.00 88 LEU A N 1
ATOM 702 C CA . LEU A 1 88 ? -0.202 -2.716 -11.898 1.00 89.00 88 LEU A CA 1
ATOM 703 C C . LEU A 1 88 ? -0.409 -4.210 -12.195 1.00 89.00 88 LEU A C 1
ATOM 705 O O . LEU A 1 88 ? -1.456 -4.771 -11.861 1.00 89.00 88 LEU A O 1
ATOM 709 N N . ASN A 1 89 ? 0.584 -4.870 -12.792 1.00 89.38 89 ASN A N 1
ATOM 710 C CA . ASN A 1 89 ? 0.544 -6.313 -13.026 1.00 89.38 89 ASN A CA 1
ATOM 711 C C . ASN A 1 89 ? 0.605 -7.104 -11.713 1.00 89.38 89 ASN A C 1
ATOM 713 O O . ASN A 1 89 ? -0.113 -8.092 -11.555 1.00 89.38 89 ASN A O 1
ATOM 717 N N . CYS A 1 90 ? 1.407 -6.641 -10.757 1.00 90.06 90 CYS A N 1
ATOM 718 C CA . CYS A 1 90 ? 1.597 -7.298 -9.470 1.00 90.06 90 CYS A CA 1
ATOM 719 C C . CYS A 1 90 ? 0.407 -7.154 -8.517 1.00 90.06 90 CYS A C 1
ATOM 721 O O . CYS A 1 90 ? 0.137 -8.080 -7.756 1.00 90.06 90 CYS A O 1
ATOM 723 N N . ILE A 1 91 ? -0.329 -6.038 -8.553 1.00 89.44 91 ILE A N 1
ATOM 724 C CA . ILE A 1 91 ? -1.491 -5.845 -7.666 1.00 89.44 91 ILE A CA 1
ATOM 725 C C . ILE A 1 91 ? -2.709 -6.681 -8.074 1.00 89.44 91 ILE A C 1
ATOM 727 O O . ILE A 1 91 ? -3.461 -7.109 -7.204 1.00 89.44 91 ILE A O 1
ATOM 731 N N . LYS A 1 92 ? -2.901 -6.949 -9.374 1.00 85.94 92 LYS A N 1
ATOM 732 C CA . LYS A 1 92 ? -4.074 -7.669 -9.908 1.00 85.94 92 LYS A CA 1
ATOM 733 C C . LYS A 1 92 ? -4.378 -9.006 -9.208 1.00 85.94 92 LYS A C 1
ATOM 735 O O . LYS A 1 92 ? -5.535 -9.218 -8.853 1.00 85.94 92 LYS A O 1
ATOM 740 N N . PRO A 1 93 ? -3.409 -9.923 -9.021 1.00 87.12 93 PRO A N 1
ATOM 741 C CA . 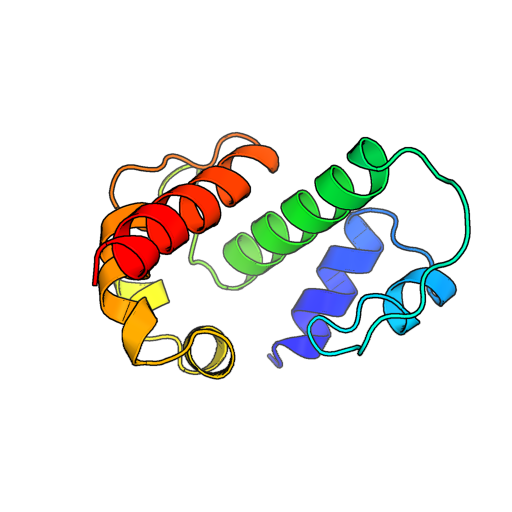PRO A 1 93 ? -3.683 -11.224 -8.409 1.00 87.12 93 PRO A CA 1
ATOM 742 C C . PRO A 1 93 ? -3.731 -11.197 -6.872 1.00 87.12 93 PRO A C 1
ATOM 744 O O . PRO A 1 93 ? -4.085 -12.206 -6.259 1.00 87.12 93 PRO A O 1
ATOM 747 N N . ILE A 1 94 ? -3.348 -10.091 -6.223 1.00 87.50 94 ILE A N 1
ATOM 748 C CA . ILE A 1 94 ? -3.175 -10.045 -4.768 1.00 87.50 94 ILE A CA 1
ATOM 749 C C . ILE A 1 94 ? -4.507 -9.751 -4.077 1.00 87.50 94 ILE A C 1
ATOM 751 O O . ILE A 1 94 ? -5.174 -8.756 -4.350 1.00 87.50 94 ILE A O 1
ATOM 755 N N . LYS A 1 95 ? -4.856 -10.605 -3.109 1.00 90.62 95 LYS A N 1
ATOM 756 C CA . LYS A 1 95 ? -5.916 -10.337 -2.132 1.00 90.62 95 LYS A CA 1
ATOM 757 C C . LYS A 1 95 ? -5.285 -9.855 -0.834 1.00 90.62 95 LYS A C 1
ATOM 759 O O . LYS A 1 95 ? -4.485 -10.582 -0.250 1.00 90.62 95 LYS A O 1
ATOM 764 N N . VAL A 1 96 ? -5.655 -8.661 -0.382 1.00 90.31 96 VAL A N 1
ATOM 765 C CA . VAL A 1 96 ? -5.135 -8.056 0.849 1.00 90.31 96 VAL A CA 1
ATOM 766 C C . VAL A 1 96 ? -6.015 -8.493 2.015 1.00 90.31 96 VAL A C 1
ATOM 768 O O . VAL A 1 96 ? -7.062 -7.904 2.266 1.00 90.31 96 VAL A O 1
ATOM 771 N N . LYS A 1 97 ? -5.622 -9.564 2.709 1.00 89.31 97 LYS A N 1
ATOM 772 C CA . LYS A 1 97 ? -6.320 -10.056 3.910 1.00 89.31 97 LYS A CA 1
ATOM 773 C C . LYS A 1 97 ? -5.653 -9.554 5.179 1.00 89.31 97 LYS A C 1
ATOM 775 O O . LYS A 1 97 ? -6.326 -9.216 6.147 1.00 89.31 97 LYS A O 1
ATOM 780 N N . VAL A 1 98 ? -4.327 -9.505 5.158 1.00 88.69 98 VAL A N 1
ATOM 781 C CA . VAL A 1 98 ? -3.498 -9.000 6.249 1.00 88.69 98 VAL A CA 1
ATOM 782 C C . VAL A 1 98 ? -2.579 -7.903 5.732 1.00 88.69 98 VAL A C 1
ATOM 784 O O . VAL A 1 98 ? -2.349 -7.778 4.529 1.00 88.69 98 VAL A O 1
ATOM 787 N N . CYS A 1 99 ? -2.047 -7.088 6.637 1.00 87.88 99 CYS A N 1
ATOM 788 C CA . CYS A 1 99 ? -1.141 -6.002 6.278 1.00 87.88 99 CYS A CA 1
ATOM 789 C C . CYS A 1 99 ? 0.073 -6.500 5.484 1.00 87.88 99 CYS A C 1
ATOM 791 O O . CYS A 1 99 ? 0.517 -5.861 4.534 1.00 87.88 99 CYS A O 1
ATOM 793 N N . GLU A 1 100 ? 0.592 -7.668 5.859 1.00 87.81 100 GLU A N 1
ATOM 794 C CA . GLU A 1 100 ? 1.762 -8.285 5.253 1.00 87.81 100 GLU A CA 1
ATOM 795 C C . GLU A 1 100 ? 1.554 -8.638 3.775 1.00 87.81 100 GLU A C 1
ATOM 797 O O . GLU A 1 100 ? 2.531 -8.718 3.039 1.00 87.81 100 GLU A O 1
ATOM 802 N N . ASP A 1 101 ? 0.312 -8.7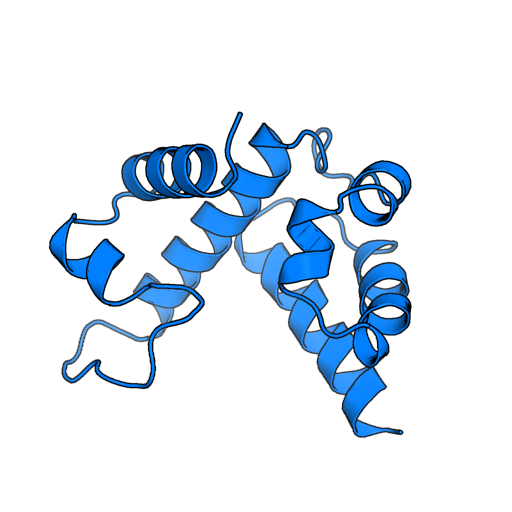69 3.295 1.00 88.88 101 ASP A N 1
ATOM 803 C CA . ASP A 1 101 ? 0.046 -9.024 1.875 1.00 88.88 101 ASP A CA 1
ATOM 804 C C . ASP A 1 101 ? 0.508 -7.866 0.976 1.00 88.88 101 ASP A C 1
ATOM 806 O O . ASP A 1 101 ? 0.882 -8.104 -0.172 1.00 88.88 101 ASP A O 1
ATOM 810 N N . ILE A 1 102 ? 0.576 -6.634 1.500 1.00 86.25 102 ILE A N 1
ATOM 811 C CA . ILE A 1 102 ? 1.072 -5.461 0.762 1.00 86.25 102 ILE A CA 1
ATOM 812 C C . ILE A 1 102 ? 2.531 -5.652 0.319 1.00 86.25 102 ILE A C 1
ATOM 814 O O . ILE A 1 102 ? 2.913 -5.203 -0.763 1.00 86.25 102 ILE A O 1
ATOM 818 N N . ILE A 1 103 ? 3.357 -6.378 1.089 1.00 86.69 103 ILE A N 1
ATOM 819 C CA . ILE A 1 103 ? 4.767 -6.597 0.723 1.00 86.69 103 ILE A CA 1
ATOM 820 C C . ILE A 1 103 ? 4.908 -7.399 -0.576 1.00 86.69 103 ILE A C 1
ATOM 822 O O . ILE A 1 103 ? 5.880 -7.211 -1.308 1.00 86.69 103 ILE A O 1
ATOM 826 N N . LYS A 1 104 ? 3.927 -8.257 -0.896 1.00 87.75 104 LYS A N 1
ATOM 827 C CA . LYS A 1 104 ? 3.937 -9.102 -2.098 1.00 87.75 104 LYS A CA 1
ATOM 828 C C . LYS A 1 104 ? 3.925 -8.259 -3.372 1.00 87.75 104 LYS A C 1
ATOM 830 O O . LYS A 1 104 ? 4.571 -8.636 -4.345 1.00 87.75 104 LYS A O 1
ATOM 835 N N . ILE A 1 105 ? 3.270 -7.094 -3.337 1.00 86.62 105 ILE A N 1
ATOM 836 C CA . ILE A 1 105 ? 3.246 -6.133 -4.446 1.00 86.62 105 ILE A CA 1
ATOM 837 C C . ILE A 1 105 ? 4.668 -5.635 -4.729 1.00 86.62 105 ILE A C 1
ATOM 839 O O . ILE A 1 105 ? 5.138 -5.687 -5.866 1.00 86.62 105 ILE A O 1
ATOM 843 N N . ASN A 1 106 ? 5.386 -5.218 -3.682 1.00 82.12 106 ASN A N 1
ATOM 844 C CA . ASN A 1 106 ? 6.745 -4.687 -3.799 1.00 82.12 106 ASN A CA 1
ATOM 845 C C . ASN A 1 106 ? 7.752 -5.761 -4.226 1.00 82.12 106 ASN A C 1
ATOM 847 O O . ASN A 1 106 ? 8.623 -5.490 -5.050 1.00 82.12 106 ASN A O 1
ATOM 851 N N . VAL A 1 107 ? 7.635 -6.976 -3.681 1.00 85.38 107 VAL A N 1
ATOM 852 C CA . VAL A 1 107 ? 8.487 -8.114 -4.063 1.00 85.38 107 VAL A CA 1
ATOM 853 C C . VAL A 1 107 ? 8.292 -8.456 -5.539 1.00 85.38 107 VAL A C 1
ATOM 855 O O . VAL A 1 107 ? 9.273 -8.575 -6.267 1.00 85.38 107 VAL A O 1
ATOM 858 N N . CYS A 1 108 ? 7.040 -8.548 -5.994 1.00 87.69 108 CYS A N 1
ATOM 859 C CA . CYS A 1 108 ? 6.722 -8.814 -7.393 1.00 87.69 108 CYS A CA 1
ATOM 860 C C . CYS A 1 108 ? 7.228 -7.695 -8.320 1.00 87.69 108 CYS A C 1
ATOM 862 O O . CYS A 1 108 ? 7.885 -7.982 -9.316 1.00 87.69 108 CYS A O 1
ATOM 864 N N . THR A 1 109 ? 7.006 -6.425 -7.961 1.00 85.56 109 THR A N 1
ATOM 865 C CA . THR A 1 109 ? 7.436 -5.280 -8.784 1.00 85.56 109 THR A CA 1
ATOM 866 C C . THR A 1 109 ? 8.952 -5.285 -8.967 1.00 85.56 109 THR A C 1
ATOM 868 O O . THR A 1 109 ? 9.435 -5.212 -10.090 1.00 85.56 109 THR A O 1
ATOM 871 N N . LYS A 1 110 ? 9.713 -5.473 -7.879 1.00 82.44 110 LYS A N 1
ATOM 872 C CA . LYS A 1 110 ? 11.180 -5.550 -7.940 1.00 82.44 110 LYS A CA 1
ATOM 873 C C . LYS A 1 110 ? 11.683 -6.724 -8.769 1.00 82.44 110 LYS A C 1
ATOM 875 O O . LYS A 1 110 ? 12.683 -6.569 -9.463 1.00 82.44 110 LYS A O 1
ATOM 880 N N . ALA A 1 111 ? 11.028 -7.881 -8.679 1.00 85.00 111 ALA A N 1
ATOM 881 C CA . ALA A 1 111 ? 11.408 -9.052 -9.461 1.00 85.00 111 ALA A CA 1
ATOM 882 C C . ALA A 1 111 ? 11.290 -8.781 -10.968 1.00 85.00 111 ALA A C 1
ATOM 884 O O . ALA A 1 111 ? 12.182 -9.167 -11.714 1.00 85.00 111 ALA A O 1
ATOM 885 N N . ILE A 1 112 ? 10.246 -8.060 -11.394 1.00 82.38 112 ILE A N 1
ATOM 886 C CA . ILE A 1 112 ? 10.065 -7.646 -12.792 1.00 82.38 112 ILE A CA 1
ATOM 887 C C . ILE A 1 112 ? 11.090 -6.570 -13.178 1.00 82.38 112 ILE A C 1
ATOM 889 O O . ILE A 1 112 ? 11.786 -6.722 -14.178 1.00 82.38 112 ILE A O 1
ATOM 893 N N . SER A 1 113 ? 11.239 -5.513 -12.371 1.00 76.06 113 SER A N 1
ATOM 894 C CA . SER A 1 113 ? 12.160 -4.406 -12.678 1.00 76.06 113 SER A CA 1
ATOM 895 C C . SER A 1 113 ? 13.634 -4.827 -12.708 1.00 76.06 113 SER A C 1
ATOM 897 O O . SER A 1 113 ? 14.438 -4.174 -13.356 1.00 76.06 113 SER A O 1
ATOM 899 N N . SER A 1 114 ? 14.006 -5.908 -12.012 1.00 73.44 114 SER A N 1
ATOM 900 C CA . SER A 1 114 ? 15.386 -6.428 -11.979 1.00 73.44 114 SER A CA 1
ATOM 901 C C . SER A 1 114 ? 15.716 -7.364 -13.151 1.00 73.44 114 SER A C 1
ATOM 903 O O . SER A 1 114 ? 16.839 -7.853 -13.237 1.00 73.44 114 SER A O 1
ATOM 905 N N . GLN A 1 115 ? 14.740 -7.660 -14.016 1.00 57.94 115 GLN A N 1
ATOM 906 C CA . GLN A 1 115 ? 14.905 -8.463 -15.236 1.00 57.94 115 GLN A CA 1
ATOM 907 C C . GLN A 1 115 ? 15.002 -7.602 -16.508 1.00 57.94 115 GLN A C 1
ATOM 909 O O . GLN A 1 115 ? 15.121 -8.162 -17.597 1.00 57.94 115 GLN A O 1
ATOM 914 N N . SER A 1 116 ? 14.901 -6.274 -16.372 1.00 53.62 116 SER A N 1
ATOM 915 C CA . SER A 1 116 ? 14.933 -5.295 -17.471 1.00 53.62 116 SER A CA 1
ATOM 916 C C . SER A 1 116 ? 16.308 -4.661 -17.647 1.00 53.62 116 SER A C 1
ATOM 918 O O . SER A 1 116 ? 17.015 -4.501 -16.627 1.00 53.62 116 SER A O 1
#

pLDDT: mean 77.49, std 15.62, range [36.84, 92.75]

Organism: NCBI:txid420089

Solvent-accessible surface area (backbone atoms only — not comparable to full-atom values): 6774 Å² total; per-residue (Å²): 135,57,70,66,58,45,47,52,52,26,30,51,77,53,69,51,50,75,79,51,56,74,58,60,38,99,78,52,78,89,78,78,83,79,92,67,62,73,64,62,58,50,49,42,50,32,37,22,51,47,43,37,35,43,77,69,62,25,40,59,90,38,42,58,40,62,70,56,53,73,68,32,65,75,62,53,74,76,43,57,77,87,48,48,65,42,38,57,63,35,44,71,83,45,62,46,83,52,37,72,46,58,54,53,32,56,53,45,22,49,58,54,62,72,73,107

Foldseek 3Di:
DDLVVLLVVLLVVLPNDPVVVVVPPVPDDDDDDDDDPPVSVVQSVLSSVVSSCVVLVQDDQFAGPLVSCVPDPPNPVNDPPVLNVQLSVQRHVFGPPGSCSSVSSVVSSVVVVVVD